Protein AF-A0A6H5JBC9-F1 (afdb_monomer_lite)

Foldseek 3Di:
DPDPVFWPDWDAPVPDDDDPQLPGWIWTFGQDPNDTDIDIGDDPVSVVSCVVVVVVVVCCVVLVPDPDDDPLNSLVRDDLVVLVVLLVCLVVCPVPNVVCNLVSCVSNVVNVVSVVSVVVVVVVD

Radius of gyration: 22.29 Å; chains: 1; bounding box: 44×30×66 Å

pLDDT: mean 74.85, std 11.89, range [40.56, 91.19]

Secondary structure (DSSP, 8-state):
---GGGEEEEEETTSSS--TT---EEEEEEEETTEE--EEEE-HHHHHHTTTHHHHHHHHHHTT--SS--HHHHHTTS-HHHHHHHHHHHHTTGGGGGGGHHHHHHHTT-HHHHHHHHHHHHH--

Sequence (125 aa):
MKRLKDIRRVKNGFISDWMPSGYRDVKVNPVVNDHLCEIQLHLQRFYNLKSGQHAVYEWARELKVTKEMTASHIFENLSPETVEEMVRLARSNWYGTGSCLTDLLSAAGHFVLAEEALRKVTRSA

Structure (mmCIF, N/CA/C/O backbone):
data_AF-A0A6H5JBC9-F1
#
_entry.id   AF-A0A6H5JBC9-F1
#
loop_
_atom_site.group_PDB
_atom_site.id
_atom_site.type_symbol
_atom_site.label_atom_id
_atom_site.label_alt_id
_atom_site.label_comp_id
_atom_site.label_asym_id
_atom_site.label_entity_id
_atom_site.label_seq_id
_atom_site.pdbx_PDB_ins_code
_atom_site.Cartn_x
_atom_site.Cartn_y
_atom_site.Cartn_z
_atom_site.occupancy
_atom_site.B_iso_or_equiv
_atom_site.auth_seq_id
_atom_site.auth_comp_id
_atom_site.auth_asym_id
_atom_site.auth_atom_id
_atom_site.pdbx_PDB_model_num
ATOM 1 N N . MET A 1 1 ? -24.368 -8.113 36.164 1.00 40.56 1 MET A N 1
ATOM 2 C CA . MET A 1 1 ? -24.544 -7.664 34.760 1.00 40.56 1 MET A CA 1
ATOM 3 C C . MET A 1 1 ? -23.633 -6.466 34.486 1.00 40.56 1 MET A C 1
ATOM 5 O O . MET A 1 1 ? -23.963 -5.364 34.911 1.00 40.56 1 MET A O 1
ATOM 9 N N . LYS A 1 2 ? -22.468 -6.659 33.841 1.00 43.75 2 LYS A N 1
ATOM 10 C CA . LYS A 1 2 ? -21.628 -5.540 33.362 1.00 43.75 2 LYS A CA 1
ATOM 11 C C . LYS A 1 2 ? -22.357 -4.869 32.195 1.00 43.75 2 LYS A C 1
ATOM 13 O O . LYS A 1 2 ? -22.715 -5.535 31.230 1.00 43.75 2 LYS A O 1
ATOM 18 N N . ARG A 1 3 ? -22.660 -3.577 32.328 1.00 46.38 3 ARG A N 1
ATOM 19 C CA . ARG A 1 3 ? -23.376 -2.805 31.306 1.00 46.38 3 ARG A CA 1
ATOM 20 C C . ARG A 1 3 ? -22.450 -2.596 30.103 1.00 46.38 3 ARG A C 1
ATOM 22 O O . ARG A 1 3 ? -21.302 -2.230 30.293 1.00 46.38 3 ARG A O 1
ATOM 29 N N . LEU A 1 4 ? -22.980 -2.733 28.887 1.00 52.16 4 LEU A N 1
ATOM 30 C CA . LEU A 1 4 ? -22.354 -2.429 27.581 1.00 52.16 4 LEU A CA 1
ATOM 31 C C . LEU A 1 4 ? -21.800 -0.986 27.423 1.00 52.16 4 LEU A C 1
ATOM 33 O O . LEU A 1 4 ? -21.420 -0.595 26.325 1.00 52.16 4 LEU A O 1
ATOM 37 N N . LYS A 1 5 ? -21.751 -0.184 28.498 1.00 53.97 5 LYS A N 1
ATOM 38 C CA . LYS A 1 5 ? -21.370 1.238 28.508 1.00 53.97 5 LYS A CA 1
ATOM 39 C C . LYS A 1 5 ? -19.883 1.492 28.236 1.00 53.97 5 LYS A C 1
ATOM 41 O O . LYS A 1 5 ? -19.527 2.627 27.939 1.00 53.97 5 LYS A O 1
ATOM 46 N N . ASP A 1 6 ? -19.055 0.455 28.273 1.00 75.25 6 ASP A N 1
ATOM 47 C CA . ASP A 1 6 ? -17.609 0.597 28.112 1.00 75.25 6 ASP A CA 1
ATOM 48 C C . ASP A 1 6 ? -17.146 0.412 26.661 1.00 75.25 6 ASP A C 1
ATOM 50 O O . ASP A 1 6 ? -15.986 0.654 26.373 1.00 75.25 6 ASP A O 1
ATOM 54 N N . ILE A 1 7 ? -18.007 0.024 25.712 1.00 79.75 7 ILE A N 1
ATOM 55 C CA . ILE A 1 7 ? 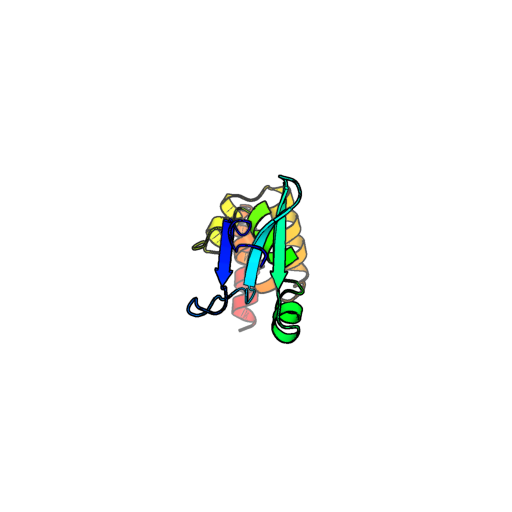-17.607 -0.116 24.300 1.00 79.75 7 ILE A CA 1
ATOM 56 C C . ILE A 1 7 ? -17.952 1.164 23.536 1.00 79.75 7 ILE A C 1
ATOM 58 O O . ILE A 1 7 ? -19.120 1.480 23.324 1.00 79.75 7 ILE A O 1
ATOM 62 N N . ARG A 1 8 ? -16.925 1.896 23.091 1.00 83.75 8 ARG A N 1
ATOM 63 C CA . ARG A 1 8 ? -17.077 3.166 22.357 1.00 83.75 8 ARG A CA 1
ATOM 64 C C . ARG A 1 8 ? -17.318 2.974 20.871 1.00 83.75 8 ARG A C 1
ATOM 66 O O . ARG A 1 8 ? -17.963 3.808 20.243 1.00 83.75 8 ARG A O 1
ATOM 73 N N . ARG A 1 9 ? -16.768 1.905 20.294 1.00 84.88 9 ARG A N 1
ATOM 74 C CA . ARG A 1 9 ? -16.872 1.637 18.860 1.00 84.88 9 ARG A CA 1
ATOM 75 C C . ARG A 1 9 ? -16.814 0.147 18.577 1.00 84.88 9 ARG A C 1
ATOM 77 O O . ARG A 1 9 ? -16.001 -0.570 19.157 1.00 84.88 9 ARG A O 1
ATOM 84 N N . VAL A 1 10 ? -17.639 -0.278 17.628 1.00 84.38 10 VAL A N 1
ATOM 85 C CA . VAL A 1 10 ? -17.518 -1.565 16.949 1.00 84.38 10 VAL A CA 1
ATOM 86 C C . VAL A 1 10 ? -17.469 -1.278 15.455 1.00 84.38 10 VAL A C 1
ATOM 88 O O . VAL A 1 10 ? -18.361 -0.621 14.923 1.00 84.38 10 VAL A O 1
ATOM 91 N N . LYS A 1 11 ? -16.418 -1.738 14.777 1.00 83.06 11 LYS A N 1
ATOM 92 C CA . LYS A 1 11 ? -16.304 -1.673 13.317 1.00 83.06 11 LYS A CA 1
ATOM 93 C C . LYS A 1 11 ? -16.228 -3.091 12.779 1.00 83.06 11 LYS A C 1
ATOM 95 O O . LYS A 1 11 ? -15.318 -3.833 13.136 1.00 83.06 11 LYS A O 1
ATOM 100 N N . ASN A 1 12 ? -17.173 -3.448 11.916 1.00 83.06 12 ASN A N 1
ATOM 101 C CA . ASN A 1 12 ? -17.214 -4.755 11.278 1.00 83.06 12 ASN A CA 1
ATOM 102 C C . ASN A 1 12 ? -16.739 -4.646 9.820 1.00 83.06 12 ASN A C 1
ATOM 104 O O . ASN A 1 12 ? -17.464 -4.142 8.964 1.00 83.06 12 ASN A O 1
ATOM 108 N N . GLY A 1 13 ? -15.522 -5.119 9.541 1.00 77.75 13 GLY A N 1
ATOM 109 C CA . GLY A 1 13 ? -14.939 -5.142 8.195 1.00 77.75 13 GLY A CA 1
ATOM 110 C C . GLY A 1 13 ? -15.506 -6.222 7.265 1.00 77.75 13 GLY A C 1
ATOM 111 O O . GLY A 1 13 ? -15.124 -6.274 6.097 1.00 77.75 13 GLY A O 1
ATOM 112 N N . PHE A 1 14 ? -16.409 -7.083 7.749 1.00 74.69 14 PHE A N 1
ATOM 113 C CA . PHE A 1 14 ? -17.082 -8.103 6.936 1.00 74.69 14 PHE A CA 1
ATOM 114 C C . PHE A 1 14 ? -18.331 -7.584 6.218 1.00 74.69 14 PHE A C 1
ATOM 116 O O . PHE A 1 14 ? -18.750 -8.199 5.247 1.00 74.69 14 PHE A O 1
ATOM 123 N N . ILE A 1 15 ? -18.912 -6.469 6.675 1.00 74.50 15 ILE A N 1
ATOM 124 C CA . ILE A 1 15 ? -20.153 -5.915 6.106 1.00 74.50 15 ILE A CA 1
ATOM 125 C C . ILE A 1 15 ? -19.866 -5.034 4.878 1.00 74.50 15 ILE A C 1
ATOM 127 O O . ILE A 1 15 ? -20.771 -4.757 4.103 1.00 74.50 15 ILE A O 1
ATOM 131 N N . SER A 1 16 ? -18.620 -4.592 4.663 1.00 63.66 16 SER A N 1
ATOM 132 C CA . SER A 1 16 ? -18.300 -3.789 3.482 1.00 63.66 16 SER A CA 1
ATOM 133 C C . SER A 1 16 ? -18.122 -4.670 2.246 1.00 63.66 16 SER A C 1
ATOM 135 O O . SER A 1 16 ? -17.309 -5.613 2.255 1.00 63.66 16 SER A O 1
ATOM 137 N N . ASP A 1 17 ? -18.809 -4.292 1.170 1.00 55.31 17 ASP A N 1
ATOM 138 C CA . ASP A 1 17 ? -18.570 -4.822 -0.168 1.00 55.31 17 ASP A CA 1
ATOM 139 C C . ASP A 1 17 ? -17.068 -4.783 -0.470 1.00 55.31 17 ASP A C 1
ATOM 141 O O . ASP A 1 17 ? -16.366 -3.841 -0.098 1.00 55.31 17 ASP A O 1
ATOM 145 N N . TRP A 1 18 ? -16.581 -5.913 -0.986 1.00 52.91 18 TRP A N 1
ATOM 146 C CA . TRP A 1 18 ? -15.224 -6.200 -1.460 1.00 52.91 18 TRP A CA 1
ATOM 147 C C . TRP A 1 18 ? -14.141 -5.138 -1.152 1.00 52.91 18 TRP A C 1
ATOM 149 O O . TRP A 1 18 ? -14.086 -4.080 -1.771 1.00 52.91 18 TRP A O 1
ATOM 159 N N . MET A 1 19 ? -13.223 -5.443 -0.222 1.00 58.34 19 MET A N 1
ATOM 160 C CA . MET A 1 19 ? -12.011 -4.637 -0.030 1.00 58.34 19 MET A CA 1
ATOM 161 C C . MET A 1 19 ? -10.810 -5.326 -0.698 1.00 58.34 19 MET A C 1
ATOM 163 O O . MET A 1 19 ? -10.455 -6.423 -0.256 1.00 58.34 19 MET A O 1
ATOM 167 N N . PRO A 1 20 ? -10.154 -4.700 -1.699 1.00 53.06 20 PRO A N 1
ATOM 168 C CA . PRO A 1 20 ? -9.017 -5.292 -2.418 1.00 53.06 20 PRO A CA 1
ATOM 169 C C . PRO A 1 20 ? -7.841 -5.639 -1.499 1.00 53.06 20 PRO A C 1
ATOM 171 O O . PRO A 1 20 ? -7.088 -6.570 -1.755 1.00 53.06 20 PRO A O 1
ATOM 174 N N . SER A 1 21 ? -7.720 -4.929 -0.379 1.00 57.66 21 SER A N 1
ATOM 175 C CA . SER A 1 21 ? -6.715 -5.164 0.653 1.00 57.66 21 SER A CA 1
ATOM 176 C C . SER A 1 21 ? -7.084 -6.277 1.640 1.00 57.66 21 SER A C 1
ATOM 178 O O . SER A 1 21 ? -6.385 -6.462 2.621 1.00 57.66 21 SER A O 1
ATOM 180 N N . GLY A 1 22 ? -8.182 -7.019 1.464 1.00 57.59 22 GLY A N 1
ATOM 181 C CA . GLY A 1 22 ? -8.484 -8.195 2.296 1.00 57.59 22 GLY A CA 1
ATOM 182 C C . GLY A 1 22 ? -8.733 -7.920 3.790 1.00 57.59 22 GLY A C 1
ATOM 183 O O . GLY A 1 22 ? -8.787 -8.864 4.578 1.00 57.59 22 GLY A O 1
ATOM 184 N N . TYR A 1 23 ? -8.911 -6.658 4.207 1.00 62.69 23 TYR A N 1
ATOM 185 C CA . TYR A 1 23 ? -9.197 -6.307 5.603 1.00 62.69 23 TYR A CA 1
ATOM 186 C C . TYR A 1 23 ? -10.561 -6.855 6.042 1.00 62.69 23 TYR A C 1
ATOM 188 O O . TYR A 1 23 ? -11.611 -6.250 5.836 1.00 62.69 23 TYR A O 1
ATOM 196 N N . ARG A 1 24 ? -10.533 -8.032 6.663 1.00 74.75 24 ARG A N 1
ATOM 197 C CA . ARG A 1 24 ? -11.698 -8.731 7.202 1.00 74.75 24 ARG A CA 1
ATOM 198 C C . ARG A 1 24 ? -11.480 -8.985 8.684 1.00 74.75 24 ARG A C 1
ATOM 200 O O . ARG A 1 24 ? -11.054 -10.059 9.104 1.00 74.75 24 ARG A O 1
ATOM 207 N N . ASP A 1 25 ? -11.725 -7.940 9.462 1.00 81.19 25 ASP A N 1
ATOM 208 C CA . ASP A 1 25 ? -11.603 -7.958 10.911 1.00 81.19 25 ASP A CA 1
ATOM 209 C C . ASP A 1 25 ? -12.728 -7.196 11.597 1.00 81.19 25 ASP A C 1
ATOM 211 O O . ASP A 1 25 ? -13.355 -6.300 11.022 1.00 81.19 25 ASP A O 1
ATOM 215 N N . VAL A 1 26 ? -12.993 -7.589 12.839 1.00 83.75 26 VAL A N 1
ATOM 216 C CA . VAL A 1 26 ? -13.882 -6.858 13.736 1.00 83.75 26 VAL A CA 1
ATOM 217 C C . VAL A 1 26 ? -13.017 -6.123 14.741 1.00 83.75 26 VAL A C 1
ATOM 219 O O . VAL A 1 26 ? -12.266 -6.743 15.491 1.00 83.75 26 VAL A O 1
ATOM 222 N N . LYS A 1 27 ? -13.137 -4.798 14.769 1.00 88.88 27 LYS A N 1
ATOM 223 C CA . LYS A 1 27 ? -12.463 -3.954 15.757 1.00 88.88 27 LYS A CA 1
ATOM 224 C C . LYS A 1 27 ? -13.456 -3.538 16.822 1.00 88.88 27 LYS A C 1
ATOM 226 O O . LYS A 1 27 ? -14.508 -2.984 16.500 1.00 88.88 27 LYS A O 1
ATOM 231 N N . VAL A 1 28 ? -13.105 -3.778 18.075 1.00 88.88 28 VAL A N 1
ATOM 232 C CA . VAL A 1 28 ? -13.877 -3.373 19.247 1.00 88.88 28 VAL A CA 1
ATOM 233 C C . VAL A 1 28 ? -13.009 -2.440 20.073 1.00 88.88 28 VAL A C 1
ATOM 235 O O . VAL A 1 28 ? -11.860 -2.762 20.367 1.00 88.88 28 VAL A O 1
ATOM 238 N N . ASN A 1 29 ? -13.551 -1.287 20.453 1.00 91.06 29 ASN A N 1
ATOM 239 C CA . ASN A 1 29 ? -12.843 -0.307 21.266 1.00 91.06 29 ASN A CA 1
ATOM 240 C C . ASN A 1 29 ? -13.480 -0.190 22.660 1.00 91.06 29 ASN A C 1
ATOM 242 O O . ASN A 1 29 ? -14.372 0.648 22.841 1.00 91.06 29 ASN A O 1
ATOM 246 N N . PRO A 1 30 ? -13.091 -1.045 23.625 1.00 88.44 30 PRO A N 1
ATOM 247 C CA . PRO A 1 30 ? -13.535 -0.923 25.005 1.00 88.44 30 PRO A CA 1
ATOM 248 C C . PRO A 1 30 ? -12.726 0.129 25.778 1.00 88.44 30 PRO A C 1
ATOM 250 O O . PRO A 1 30 ? -11.563 0.386 25.470 1.00 88.44 30 PRO A O 1
ATOM 253 N N . VAL A 1 31 ? -13.334 0.696 26.814 1.00 87.06 31 VAL A N 1
ATOM 254 C CA . VAL A 1 31 ? -12.684 1.502 27.845 1.00 87.06 31 VAL A CA 1
ATOM 255 C C . VAL A 1 31 ? -12.387 0.592 29.027 1.00 87.06 31 VAL A C 1
ATOM 257 O O . VAL A 1 31 ? -13.293 -0.021 29.589 1.00 87.06 31 VAL A O 1
ATOM 260 N N . VAL A 1 32 ? -11.116 0.487 29.395 1.00 84.62 32 VAL A N 1
ATOM 261 C CA . VAL A 1 32 ? -10.654 -0.306 30.536 1.00 84.62 32 VAL A CA 1
ATOM 262 C C . VAL A 1 32 ? -9.811 0.609 31.408 1.00 84.62 32 VAL A C 1
ATOM 264 O O . VAL A 1 32 ? -8.792 1.110 30.946 1.00 84.62 32 VAL A O 1
ATOM 267 N N . ASN A 1 33 ? -10.240 0.840 32.652 1.00 87.94 33 ASN A N 1
ATOM 268 C CA . ASN A 1 33 ? -9.569 1.755 33.587 1.00 87.94 33 ASN A CA 1
ATOM 269 C C . ASN A 1 33 ? -9.284 3.130 32.950 1.00 87.94 33 ASN A C 1
ATOM 271 O O . ASN A 1 33 ? -8.149 3.584 32.939 1.00 87.94 33 ASN A O 1
ATOM 275 N N . ASP A 1 34 ? -10.300 3.733 32.328 1.00 87.06 34 ASP A N 1
ATOM 276 C CA . ASP A 1 34 ? -10.214 5.020 31.617 1.00 87.06 34 ASP A CA 1
ATOM 277 C C . ASP A 1 34 ? -9.289 5.060 30.382 1.00 87.06 34 ASP A C 1
ATOM 279 O O . ASP A 1 34 ? -9.174 6.095 29.724 1.00 87.06 34 ASP A O 1
ATOM 283 N N . HIS A 1 35 ? -8.713 3.926 29.970 1.00 82.62 35 HIS A N 1
ATOM 284 C CA . HIS A 1 35 ? -7.963 3.804 28.720 1.00 82.62 35 HIS A CA 1
ATOM 285 C C . HIS A 1 35 ? -8.829 3.240 27.596 1.00 82.62 35 HIS A C 1
ATOM 287 O O . HIS A 1 35 ? -9.482 2.209 27.752 1.00 82.62 35 HIS A O 1
ATOM 293 N N . LEU A 1 36 ? -8.797 3.883 26.426 1.00 86.50 36 LEU A N 1
ATOM 294 C CA . LEU A 1 36 ? -9.408 3.341 25.215 1.00 86.50 36 LEU A CA 1
ATOM 295 C C . LEU A 1 36 ? -8.478 2.289 24.602 1.00 86.50 36 LEU A C 1
ATOM 297 O O . LEU A 1 36 ? -7.432 2.622 24.047 1.00 86.50 36 LEU A O 1
ATOM 301 N N . CYS A 1 37 ? -8.870 1.024 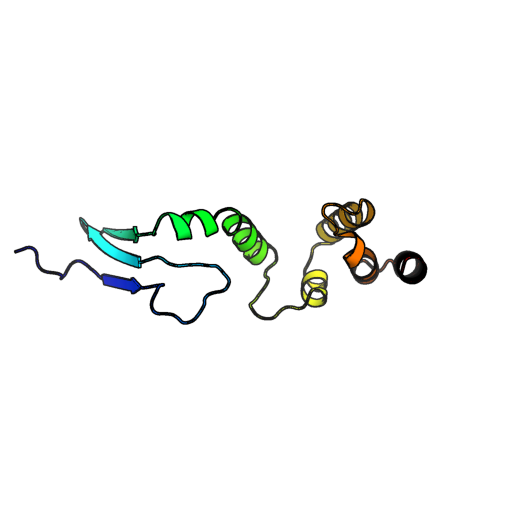24.678 1.00 85.62 37 CYS A N 1
ATOM 302 C CA . CYS A 1 37 ? -8.145 -0.077 24.057 1.00 85.62 37 CYS A CA 1
ATOM 303 C C . CYS A 1 37 ? -8.705 -0.373 22.657 1.00 85.62 37 CYS A C 1
ATOM 305 O O . CYS A 1 37 ? -9.838 -0.013 22.330 1.00 85.62 37 CYS A O 1
ATOM 307 N N . GLU A 1 38 ? -7.932 -1.059 21.816 1.00 88.38 38 GLU A N 1
ATOM 308 C CA . GLU A 1 38 ? -8.430 -1.656 20.574 1.00 88.38 38 GLU A CA 1
ATOM 309 C C . GLU A 1 38 ? -8.193 -3.164 20.605 1.00 88.38 38 GLU A C 1
ATOM 311 O O . GLU A 1 38 ? -7.063 -3.626 20.737 1.00 88.38 38 GLU A O 1
ATOM 316 N N . ILE A 1 39 ? -9.274 -3.928 20.473 1.00 86.06 39 ILE A N 1
ATOM 317 C CA . ILE A 1 39 ? -9.243 -5.376 20.294 1.00 86.06 39 ILE A CA 1
ATOM 318 C C . ILE A 1 39 ? -9.615 -5.644 18.842 1.00 86.06 39 ILE A C 1
ATOM 320 O O . ILE A 1 39 ? -10.702 -5.266 18.401 1.00 86.06 39 ILE A O 1
ATOM 324 N N . GLN A 1 40 ? -8.724 -6.292 18.098 1.00 87.50 40 GLN A N 1
ATOM 325 C CA . GLN A 1 40 ? -8.991 -6.695 16.721 1.00 87.50 40 GLN A CA 1
ATOM 326 C C . GLN A 1 40 ? -9.151 -8.214 16.642 1.00 87.50 40 GLN A C 1
ATOM 328 O O . GLN A 1 40 ? -8.242 -8.964 16.994 1.00 87.50 40 GLN A O 1
ATOM 333 N N . LEU A 1 41 ? -10.304 -8.664 16.157 1.00 83.94 41 LEU A N 1
ATOM 334 C CA . LEU A 1 41 ? -10.620 -10.069 15.939 1.00 83.94 41 LEU A CA 1
ATOM 335 C C . LEU A 1 41 ? -10.499 -10.378 14.449 1.00 83.94 41 LEU A C 1
ATOM 337 O O . LEU A 1 41 ? -11.209 -9.795 13.626 1.00 83.94 41 LEU A O 1
ATOM 341 N N . HIS A 1 42 ? -9.612 -11.311 14.116 1.00 81.50 42 HIS A N 1
ATOM 342 C CA . HIS A 1 42 ? -9.357 -11.748 12.745 1.00 81.50 42 HIS A CA 1
ATOM 343 C C . HIS A 1 42 ? -9.674 -13.234 12.630 1.00 81.50 42 HIS A C 1
ATOM 345 O O . HIS A 1 42 ? -9.327 -14.027 13.504 1.00 81.50 42 HIS A O 1
ATOM 351 N N . LEU A 1 43 ? -10.288 -13.630 11.521 1.00 80.38 43 LEU A N 1
ATOM 352 C CA . LEU A 1 43 ? -10.320 -15.036 11.133 1.00 80.38 43 LEU A CA 1
ATOM 353 C C . LEU A 1 43 ? -8.946 -15.410 10.569 1.00 80.38 43 LEU A C 1
ATOM 355 O O . LEU A 1 43 ? -8.436 -14.717 9.690 1.00 80.38 43 LEU A O 1
ATOM 359 N N . GLN A 1 44 ? -8.371 -16.524 11.024 1.00 77.31 44 GLN A N 1
ATOM 360 C CA . GLN A 1 44 ? -7.002 -16.927 10.676 1.00 77.31 44 GLN A CA 1
ATOM 361 C C . GLN A 1 44 ? -6.737 -16.946 9.159 1.00 77.31 44 GLN A C 1
ATOM 363 O O . GLN A 1 44 ? -5.707 -16.462 8.701 1.00 77.31 44 GLN A O 1
ATOM 368 N N . ARG A 1 45 ? -7.705 -17.422 8.361 1.00 71.00 45 ARG A N 1
ATOM 369 C CA . ARG A 1 45 ? -7.605 -17.435 6.890 1.00 71.00 45 ARG A CA 1
ATOM 370 C C . ARG A 1 45 ? -7.409 -16.040 6.288 1.00 71.00 45 ARG A C 1
ATOM 372 O O . ARG A 1 45 ? -6.648 -15.902 5.343 1.00 71.00 45 ARG A O 1
ATOM 379 N N . PHE A 1 46 ? -8.064 -15.019 6.839 1.00 69.50 46 PHE A N 1
ATOM 380 C CA . PHE A 1 46 ? -7.930 -13.633 6.381 1.00 69.50 46 PHE A CA 1
ATOM 381 C C . PHE A 1 46 ? -6.723 -12.927 6.997 1.00 69.50 46 PHE A C 1
ATOM 383 O O . PHE A 1 46 ? -6.134 -12.061 6.362 1.00 69.50 46 PHE A O 1
ATOM 390 N N . TYR A 1 47 ? -6.323 -13.315 8.209 1.00 69.06 47 TYR A N 1
ATOM 391 C CA . TYR A 1 47 ? -5.092 -12.824 8.818 1.00 69.06 47 TYR A CA 1
ATOM 392 C C . TYR A 1 47 ? -3.870 -13.174 7.962 1.00 69.06 47 TYR A C 1
ATOM 394 O O . TYR A 1 47 ? -3.037 -12.312 7.700 1.00 69.06 47 TYR A O 1
ATOM 402 N N . ASN A 1 48 ? -3.814 -14.398 7.433 1.00 68.69 48 ASN A N 1
ATOM 403 C CA . ASN A 1 48 ? -2.715 -14.828 6.567 1.00 68.69 48 ASN A CA 1
ATOM 404 C C . ASN A 1 48 ? -2.644 -14.031 5.251 1.00 68.69 48 ASN A C 1
ATOM 406 O O . ASN A 1 48 ? -1.555 -13.835 4.727 1.00 68.69 48 ASN A O 1
ATOM 410 N N . LEU A 1 49 ? -3.770 -13.505 4.747 1.00 64.81 49 LEU A N 1
ATOM 411 C CA . LEU A 1 49 ? -3.782 -12.629 3.565 1.00 64.81 49 LEU A CA 1
ATOM 412 C C . LEU A 1 49 ? -3.130 -11.265 3.827 1.00 64.81 49 LEU A C 1
ATOM 414 O O . LEU A 1 49 ? -2.753 -10.583 2.879 1.00 64.81 49 LEU A O 1
ATOM 418 N N . LYS A 1 50 ? -2.971 -10.868 5.097 1.00 63.12 50 LYS A N 1
ATOM 419 C CA . LYS A 1 50 ? -2.281 -9.628 5.476 1.00 63.12 50 LYS A CA 1
ATOM 420 C C . LYS A 1 50 ? -0.755 -9.755 5.418 1.00 63.12 50 LYS A C 1
ATOM 422 O O . LYS A 1 50 ? -0.069 -8.737 5.529 1.00 63.12 50 LYS A O 1
ATOM 427 N N . SER A 1 51 ? -0.200 -10.958 5.228 1.00 61.34 51 SER A N 1
ATOM 428 C CA . SER A 1 51 ? 1.248 -11.119 5.048 1.00 61.34 51 SER A CA 1
ATOM 429 C C . SER A 1 51 ? 1.698 -10.392 3.777 1.00 61.34 51 SER A C 1
ATOM 431 O O . SER A 1 51 ? 1.125 -10.611 2.712 1.00 61.34 51 SER A O 1
ATOM 433 N N . GLY A 1 52 ? 2.680 -9.496 3.885 1.00 60.25 52 GLY A N 1
ATOM 434 C CA . GLY A 1 52 ? 3.162 -8.665 2.772 1.00 60.25 52 GLY A CA 1
ATOM 435 C C . GLY A 1 52 ? 2.333 -7.403 2.497 1.00 60.25 52 GLY A C 1
ATOM 436 O O . GLY A 1 52 ? 2.886 -6.406 2.043 1.00 60.25 52 GLY A O 1
ATOM 437 N N . GLN A 1 53 ? 1.046 -7.368 2.860 1.00 62.75 53 GLN A N 1
ATOM 438 C CA . GLN A 1 53 ? 0.217 -6.164 2.701 1.00 62.75 53 GLN A CA 1
ATOM 439 C C . GLN A 1 53 ? 0.642 -5.013 3.615 1.00 62.75 53 GLN A C 1
ATOM 441 O O . GLN A 1 53 ? 0.425 -3.856 3.270 1.00 62.75 53 GLN A O 1
ATOM 446 N N . HIS A 1 54 ? 1.247 -5.316 4.769 1.00 65.19 54 HIS A N 1
ATOM 447 C CA . HIS A 1 54 ? 1.793 -4.279 5.642 1.00 65.19 54 HIS A CA 1
ATOM 448 C C . HIS A 1 54 ? 2.928 -3.514 4.956 1.00 65.19 54 HIS A C 1
ATOM 450 O O . HIS A 1 54 ? 2.865 -2.294 4.912 1.00 65.19 54 HIS A O 1
ATOM 456 N N . ALA A 1 55 ? 3.866 -4.222 4.316 1.00 65.44 55 ALA A N 1
ATOM 457 C CA . ALA A 1 55 ? 4.940 -3.606 3.540 1.00 65.44 55 ALA A CA 1
ATOM 458 C C . ALA A 1 55 ? 4.386 -2.784 2.367 1.00 65.44 55 ALA A C 1
ATOM 460 O O . ALA A 1 55 ? 4.794 -1.651 2.162 1.00 65.44 55 ALA A O 1
ATOM 461 N N . VAL A 1 56 ? 3.380 -3.301 1.649 1.00 64.50 56 VAL A N 1
ATOM 462 C CA . VAL A 1 56 ? 2.719 -2.548 0.567 1.00 64.50 56 VAL A CA 1
ATOM 463 C C . VAL A 1 56 ? 2.026 -1.284 1.093 1.00 64.50 56 VAL A C 1
ATOM 465 O O . VAL A 1 56 ? 2.064 -0.249 0.437 1.00 64.50 56 VAL A O 1
ATOM 468 N N . TYR A 1 57 ? 1.400 -1.339 2.272 1.00 64.81 57 TYR A N 1
ATOM 469 C CA . TYR A 1 57 ? 0.782 -0.171 2.905 1.00 64.81 57 TYR A CA 1
ATOM 470 C C . TYR A 1 57 ? 1.819 0.849 3.392 1.00 64.81 57 TYR A C 1
ATOM 472 O O . TYR A 1 57 ? 1.617 2.050 3.214 1.00 64.81 57 TYR A O 1
ATOM 480 N N . GLU A 1 58 ? 2.916 0.388 3.994 1.00 67.94 58 GLU A N 1
ATOM 481 C CA . GLU A 1 58 ? 4.041 1.240 4.389 1.00 67.94 58 GLU A CA 1
ATOM 482 C C . GLU A 1 58 ? 4.645 1.930 3.168 1.00 67.94 58 GLU A C 1
ATOM 484 O O . GLU A 1 58 ? 4.733 3.156 3.158 1.00 67.94 58 GLU A O 1
ATOM 489 N N . TRP A 1 59 ? 4.905 1.185 2.090 1.00 66.94 59 TRP A N 1
ATOM 490 C CA . TRP A 1 59 ? 5.368 1.744 0.821 1.00 66.94 59 TRP A CA 1
ATOM 491 C C . TRP A 1 59 ? 4.369 2.727 0.228 1.00 66.94 59 TRP A C 1
ATOM 493 O O . TRP A 1 59 ? 4.756 3.825 -0.144 1.00 66.94 59 TRP A O 1
ATOM 503 N N . ALA A 1 60 ? 3.075 2.404 0.179 1.00 67.81 60 ALA A N 1
ATOM 504 C CA . ALA A 1 60 ? 2.069 3.338 -0.328 1.00 67.81 60 ALA A CA 1
ATOM 505 C C . ALA A 1 60 ? 2.050 4.648 0.477 1.00 67.81 60 ALA A C 1
ATOM 507 O O . ALA A 1 60 ? 1.876 5.725 -0.088 1.00 67.81 60 ALA A O 1
ATOM 508 N N . ARG A 1 61 ? 2.263 4.576 1.793 1.00 67.06 61 ARG A N 1
ATOM 509 C CA . ARG A 1 61 ? 2.327 5.750 2.665 1.00 67.06 61 ARG A CA 1
ATOM 510 C C . ARG A 1 61 ? 3.618 6.551 2.472 1.00 67.06 61 ARG A C 1
ATOM 512 O O . ARG A 1 61 ? 3.543 7.776 2.411 1.00 67.06 61 ARG A O 1
ATOM 519 N N . GLU A 1 62 ? 4.769 5.892 2.386 1.00 69.94 62 GLU A N 1
ATOM 520 C CA . GLU A 1 62 ? 6.070 6.534 2.139 1.00 69.94 62 GLU A CA 1
ATOM 521 C C . GLU A 1 62 ? 6.118 7.192 0.758 1.00 69.94 62 GLU A C 1
ATOM 523 O O . GLU A 1 62 ? 6.503 8.353 0.631 1.00 69.94 62 GLU A O 1
ATOM 528 N N . LEU A 1 63 ? 5.622 6.485 -0.256 1.00 65.94 63 LEU A N 1
ATOM 529 C CA . LEU A 1 63 ? 5.550 6.927 -1.648 1.00 65.94 63 LEU A CA 1
ATOM 530 C C . LEU A 1 63 ? 4.343 7.843 -1.929 1.00 65.94 63 LEU A C 1
ATOM 532 O O . LEU A 1 63 ? 4.128 8.239 -3.071 1.00 65.94 63 LEU A O 1
ATOM 536 N N . LYS A 1 64 ? 3.539 8.172 -0.905 1.00 65.81 64 LYS A N 1
ATOM 537 C CA . LYS A 1 64 ? 2.329 9.018 -0.989 1.00 65.81 64 LYS A CA 1
ATOM 538 C C . LYS A 1 64 ? 1.331 8.579 -2.074 1.00 65.81 64 LYS A C 1
ATOM 540 O O . LYS A 1 64 ? 0.624 9.406 -2.649 1.00 65.81 64 LYS A O 1
ATOM 545 N N . VAL A 1 65 ? 1.238 7.276 -2.323 1.00 63.75 65 VAL A N 1
ATOM 546 C CA . VAL A 1 65 ? 0.337 6.690 -3.318 1.00 63.75 65 VAL A CA 1
ATOM 547 C C . VAL A 1 65 ? -1.107 6.767 -2.809 1.00 63.75 65 VAL A C 1
ATOM 549 O O . VAL A 1 65 ? -1.461 6.150 -1.802 1.00 63.75 65 VAL A O 1
ATOM 552 N N . THR A 1 66 ? -1.955 7.540 -3.492 1.00 61.22 66 THR A N 1
ATOM 553 C CA . THR A 1 66 ? -3.394 7.660 -3.195 1.00 61.22 66 THR A CA 1
ATOM 554 C C . THR A 1 66 ? -4.230 6.699 -4.054 1.00 61.22 66 THR A C 1
ATOM 556 O O . THR A 1 66 ? -3.698 5.980 -4.895 1.00 61.22 66 THR A O 1
ATOM 559 N N . LYS A 1 67 ? -5.551 6.630 -3.814 1.00 55.00 67 LYS A N 1
ATOM 560 C CA . LYS A 1 67 ? -6.464 5.629 -4.411 1.00 55.00 67 LYS A CA 1
ATOM 561 C C . LYS A 1 67 ? -6.500 5.611 -5.947 1.00 55.00 67 LYS A C 1
ATOM 563 O O . LYS A 1 67 ? -6.913 4.598 -6.501 1.00 55.00 67 LYS A O 1
ATOM 568 N N . GLU A 1 68 ? -6.083 6.686 -6.607 1.00 55.47 68 GLU A N 1
ATOM 569 C CA . GLU A 1 68 ? -6.088 6.824 -8.064 1.00 55.47 68 GLU A CA 1
ATOM 570 C C . GLU A 1 68 ? -4.771 7.463 -8.511 1.00 55.47 68 GLU A C 1
ATOM 572 O O . GLU A 1 68 ? -4.671 8.672 -8.689 1.00 55.47 68 GLU A O 1
ATOM 577 N N . MET A 1 69 ? -3.724 6.650 -8.645 1.00 56.53 69 MET A N 1
ATOM 578 C CA . MET A 1 69 ? -2.453 7.089 -9.219 1.00 56.53 69 MET A CA 1
ATOM 579 C C . MET A 1 69 ? -2.018 6.102 -10.295 1.00 56.53 69 MET A C 1
ATOM 581 O O . MET A 1 69 ? -1.935 4.897 -10.060 1.00 56.53 69 MET A O 1
ATOM 585 N N . THR A 1 70 ? -1.747 6.617 -11.491 1.00 61.34 70 THR A N 1
ATOM 586 C CA . THR A 1 70 ? -1.010 5.869 -12.518 1.00 61.34 70 THR A CA 1
ATOM 587 C C . THR A 1 70 ? 0.481 5.863 -12.172 1.00 61.34 70 THR A C 1
ATOM 589 O O . THR A 1 70 ? 0.949 6.735 -11.439 1.00 61.34 70 THR A O 1
ATOM 592 N N . ALA A 1 71 ? 1.242 4.902 -12.706 1.00 63.78 71 ALA A N 1
ATOM 593 C CA . ALA A 1 71 ? 2.684 4.796 -12.457 1.00 63.78 71 ALA A CA 1
ATOM 594 C C . ALA A 1 71 ? 3.434 6.113 -12.744 1.00 63.78 71 ALA A C 1
ATOM 596 O O . ALA A 1 71 ? 4.319 6.495 -11.984 1.00 63.78 71 ALA A O 1
ATOM 597 N N . SER A 1 72 ? 3.006 6.856 -13.769 1.00 63.09 72 SER A N 1
ATOM 598 C CA . SER A 1 72 ? 3.554 8.167 -14.132 1.00 63.09 72 SER A CA 1
ATOM 599 C C . SER A 1 72 ? 3.478 9.189 -12.990 1.00 63.09 72 SER A C 1
ATOM 601 O O . SER A 1 72 ? 4.455 9.884 -12.736 1.00 63.09 72 SER A O 1
ATOM 603 N N . HIS A 1 73 ? 2.372 9.221 -12.237 1.00 65.75 73 HIS A N 1
ATOM 604 C CA . HIS A 1 73 ? 2.205 10.142 -11.104 1.00 65.75 73 HIS A CA 1
ATOM 605 C C . HIS A 1 73 ? 3.119 9.806 -9.918 1.00 65.75 73 HIS A C 1
ATOM 607 O O . HIS A 1 73 ? 3.409 10.668 -9.086 1.00 65.75 73 HIS A O 1
ATOM 613 N N . ILE A 1 74 ? 3.549 8.544 -9.803 1.00 69.38 74 ILE A N 1
ATOM 614 C CA . ILE A 1 74 ? 4.501 8.138 -8.767 1.00 69.38 74 ILE A CA 1
ATOM 615 C C . ILE A 1 74 ? 5.858 8.753 -9.099 1.00 69.38 74 ILE A C 1
ATOM 617 O O . ILE A 1 74 ? 6.441 9.406 -8.240 1.00 69.38 74 ILE A O 1
ATOM 621 N N . PHE A 1 75 ? 6.316 8.628 -10.348 1.00 69.88 75 PHE A N 1
ATOM 622 C CA . PHE A 1 75 ? 7.643 9.089 -10.763 1.00 69.88 75 PHE A CA 1
ATOM 623 C C . PHE A 1 75 ? 7.861 10.599 -10.602 1.00 69.88 75 PHE A C 1
ATOM 625 O O . PHE A 1 75 ? 8.976 11.012 -10.303 1.00 69.88 75 PHE A O 1
ATOM 632 N N . GLU A 1 76 ? 6.810 11.413 -10.714 1.00 67.44 76 GLU A N 1
ATOM 633 C CA . GLU A 1 76 ? 6.877 12.870 -10.511 1.00 67.44 76 GLU A CA 1
ATOM 634 C C . GLU A 1 76 ? 7.204 13.283 -9.065 1.00 67.44 76 GLU A C 1
ATOM 636 O O . GLU A 1 76 ? 7.675 14.394 -8.830 1.00 67.44 76 GLU A O 1
ATOM 641 N N . ASN A 1 77 ? 6.950 12.406 -8.088 1.00 69.38 77 ASN A N 1
ATOM 642 C CA . ASN A 1 77 ? 7.069 12.714 -6.659 1.00 69.38 77 ASN A CA 1
ATOM 643 C C . ASN A 1 77 ? 8.228 11.980 -5.964 1.00 69.38 77 ASN A C 1
ATOM 645 O O . ASN A 1 77 ? 8.400 12.121 -4.749 1.00 69.38 77 ASN A O 1
ATOM 649 N N . LEU A 1 78 ? 9.003 11.183 -6.703 1.00 75.00 78 LEU A N 1
ATOM 650 C CA . LEU A 1 78 ? 10.137 10.436 -6.162 1.00 75.00 78 LEU A CA 1
ATOM 651 C C . LEU A 1 78 ? 11.393 11.302 -6.078 1.00 75.00 78 LEU A C 1
ATOM 653 O O . LEU A 1 78 ? 11.625 12.178 -6.909 1.00 75.00 78 LEU A O 1
ATOM 657 N N . SER A 1 79 ? 12.238 11.018 -5.086 1.00 79.56 79 SER A N 1
ATOM 658 C CA . SER A 1 79 ? 13.570 11.618 -5.038 1.00 79.56 79 SER A CA 1
ATOM 659 C C . SER A 1 79 ? 14.445 11.072 -6.178 1.00 79.56 79 SER A C 1
ATOM 661 O O . SER A 1 79 ? 14.261 9.913 -6.574 1.00 79.56 79 SER A O 1
ATOM 663 N N . PRO A 1 80 ? 15.423 11.847 -6.680 1.00 79.12 80 PRO A N 1
ATOM 664 C CA . PRO A 1 80 ? 16.350 11.384 -7.714 1.00 79.12 80 PRO A CA 1
ATOM 665 C C . PRO A 1 80 ? 17.046 10.063 -7.357 1.00 79.12 80 PRO A C 1
ATOM 667 O O . PRO A 1 80 ? 17.134 9.165 -8.189 1.00 79.12 80 PRO A O 1
ATOM 670 N N . GLU A 1 81 ? 17.451 9.897 -6.096 1.00 81.12 81 GLU A N 1
ATOM 671 C CA . GLU A 1 81 ? 18.129 8.690 -5.604 1.00 81.12 81 GLU A CA 1
ATOM 672 C C . GLU A 1 81 ? 17.215 7.459 -5.682 1.00 81.12 81 GLU A C 1
ATOM 674 O O . GLU A 1 81 ? 17.649 6.361 -6.033 1.00 81.12 81 GLU A O 1
ATOM 679 N N . THR A 1 82 ? 15.924 7.647 -5.391 1.00 81.56 82 THR A N 1
ATOM 680 C CA . THR A 1 82 ? 14.923 6.578 -5.488 1.00 81.56 82 THR A CA 1
ATOM 681 C C . THR A 1 82 ? 14.709 6.174 -6.946 1.00 81.56 82 THR A C 1
ATOM 683 O O . THR A 1 82 ? 14.632 4.984 -7.253 1.00 81.56 82 THR A O 1
ATOM 686 N N . VAL A 1 83 ? 14.657 7.150 -7.859 1.00 83.19 83 VAL A N 1
ATOM 687 C CA . VAL A 1 83 ? 14.514 6.898 -9.301 1.00 83.19 83 VAL A CA 1
ATOM 688 C C . VAL A 1 83 ? 15.727 6.141 -9.850 1.00 83.19 83 VAL A C 1
ATOM 690 O O . VAL A 1 83 ? 15.550 5.168 -10.585 1.00 83.19 83 VAL A O 1
ATOM 693 N N . GLU A 1 84 ? 16.947 6.520 -9.466 1.00 85.25 84 GLU A N 1
ATOM 694 C CA . GLU A 1 84 ? 18.170 5.816 -9.876 1.00 85.25 84 GLU A CA 1
ATOM 695 C C . GLU A 1 84 ? 18.183 4.354 -9.413 1.00 85.25 84 GLU A C 1
ATOM 697 O O . GLU A 1 84 ? 18.501 3.451 -10.198 1.00 85.25 84 GLU A O 1
ATOM 702 N N . GLU A 1 85 ? 17.774 4.095 -8.171 1.00 86.62 85 GLU A N 1
ATOM 703 C CA . GLU A 1 85 ? 17.692 2.732 -7.648 1.00 86.62 85 GLU A CA 1
ATOM 704 C C . GLU A 1 85 ? 16.620 1.905 -8.375 1.00 86.62 85 GLU A C 1
ATOM 706 O O . GLU A 1 85 ? 16.856 0.748 -8.739 1.00 86.62 85 GLU A O 1
ATOM 711 N N . MET A 1 86 ? 15.466 2.503 -8.689 1.00 86.00 86 MET A N 1
ATOM 712 C CA . MET A 1 86 ? 14.432 1.850 -9.498 1.00 86.00 86 MET A CA 1
ATOM 713 C C . MET A 1 86 ? 14.926 1.535 -10.915 1.00 86.00 86 MET A C 1
ATOM 715 O O . MET A 1 86 ? 14.673 0.438 -11.418 1.00 86.00 86 MET A O 1
ATOM 719 N N . VAL A 1 87 ? 15.681 2.440 -11.550 1.00 88.31 87 VAL A N 1
ATOM 720 C CA . VAL A 1 87 ? 16.325 2.184 -12.851 1.00 88.31 87 VAL A CA 1
ATOM 721 C C . VAL A 1 87 ? 17.312 1.021 -12.740 1.00 88.31 87 VAL A C 1
ATOM 723 O O . VAL A 1 87 ? 17.331 0.150 -13.615 1.00 88.31 87 VAL A O 1
ATOM 726 N N . ARG A 1 88 ? 18.115 0.961 -11.671 1.00 91.19 88 ARG A N 1
ATOM 727 C CA . ARG A 1 88 ? 19.070 -0.134 -11.440 1.00 91.19 88 ARG A CA 1
ATOM 728 C C . ARG A 1 88 ? 18.363 -1.488 -11.326 1.00 91.19 88 ARG A C 1
ATOM 730 O O . ARG A 1 88 ? 18.805 -2.453 -11.955 1.00 91.19 88 ARG A O 1
ATOM 737 N N . LEU A 1 89 ? 17.271 -1.557 -10.564 1.00 88.31 89 LEU A N 1
ATOM 738 C CA . LEU A 1 89 ? 16.456 -2.768 -10.401 1.00 88.31 89 LEU A CA 1
ATOM 739 C C . LEU A 1 89 ? 15.749 -3.171 -11.705 1.00 88.31 89 LEU A C 1
ATOM 741 O O . LEU A 1 89 ? 15.766 -4.345 -12.079 1.00 88.31 89 LEU A O 1
ATOM 745 N N . ALA A 1 90 ? 15.200 -2.206 -12.445 1.00 88.56 90 ALA A N 1
ATOM 746 C CA . ALA A 1 90 ? 14.552 -2.465 -13.729 1.00 88.56 90 ALA A CA 1
ATOM 747 C C . ALA A 1 90 ? 15.550 -2.967 -14.789 1.00 88.56 90 ALA A C 1
ATOM 749 O O . ALA A 1 90 ? 15.233 -3.878 -15.555 1.00 88.56 90 ALA A O 1
ATOM 750 N N . ARG A 1 91 ? 16.791 -2.454 -14.798 1.00 87.88 91 ARG A N 1
ATOM 751 C CA . ARG A 1 91 ? 17.867 -2.938 -15.688 1.00 87.88 91 ARG A CA 1
ATOM 752 C C . ARG A 1 91 ? 18.251 -4.392 -15.431 1.00 87.88 91 ARG A C 1
ATOM 754 O O . ARG A 1 91 ? 18.576 -5.097 -16.382 1.00 87.88 91 ARG A O 1
ATOM 761 N N . SER A 1 92 ? 18.222 -4.843 -14.178 1.00 88.81 92 SER A N 1
ATOM 762 C CA . SER A 1 92 ? 18.465 -6.250 -13.834 1.00 88.81 92 SER A CA 1
ATOM 763 C C . SER A 1 92 ? 17.220 -7.129 -13.983 1.00 88.81 92 SER A C 1
ATOM 765 O O . SER A 1 92 ? 17.276 -8.319 -13.672 1.00 88.81 92 SER A O 1
ATOM 767 N N . ASN A 1 93 ? 16.108 -6.561 -14.471 1.00 86.31 93 ASN A N 1
ATOM 768 C CA . ASN A 1 93 ? 14.798 -7.199 -14.554 1.00 86.31 93 ASN A CA 1
ATOM 769 C C . ASN A 1 93 ? 14.376 -7.840 -13.220 1.00 86.31 93 ASN A C 1
ATOM 771 O O . A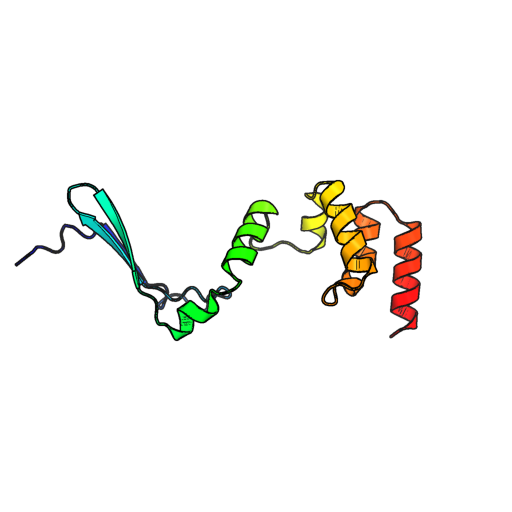SN A 1 93 ? 13.795 -8.930 -13.179 1.00 86.31 93 ASN A O 1
ATOM 775 N N . TRP A 1 94 ? 14.708 -7.178 -12.110 1.00 82.81 94 TRP A N 1
ATOM 776 C CA . TRP A 1 94 ? 14.457 -7.690 -10.770 1.00 82.81 94 TRP A CA 1
ATOM 777 C C . TRP A 1 94 ? 12.953 -7.920 -10.578 1.00 82.81 94 TRP A C 1
ATOM 779 O O . TRP A 1 94 ? 12.167 -6.989 -10.724 1.00 82.81 94 TRP A O 1
ATOM 789 N N . TYR 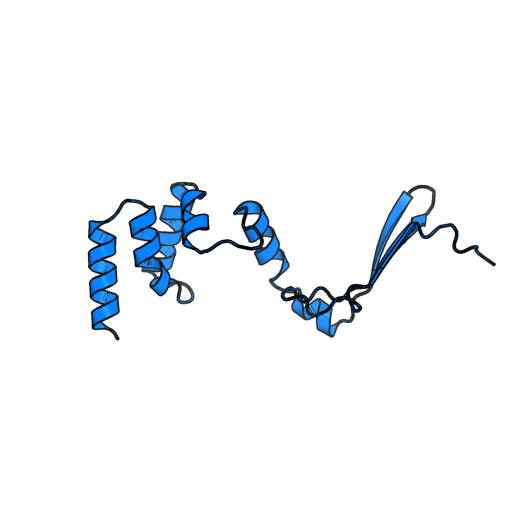A 1 95 ? 12.543 -9.168 -10.330 1.00 80.25 95 TYR A N 1
ATOM 790 C CA . TYR A 1 95 ? 11.131 -9.586 -10.259 1.00 80.25 95 TYR A CA 1
ATOM 791 C C . TYR A 1 95 ? 10.256 -9.133 -11.449 1.00 80.25 95 TYR A C 1
ATOM 793 O O . TYR A 1 95 ? 9.072 -8.853 -11.283 1.00 80.25 95 TYR A O 1
ATOM 801 N N . GLY A 1 96 ? 10.814 -9.067 -12.663 1.00 77.88 96 GLY A N 1
ATOM 802 C CA . GLY A 1 96 ? 10.041 -8.704 -13.859 1.00 77.88 96 GLY A CA 1
ATOM 803 C C . GLY A 1 96 ? 9.832 -7.198 -14.052 1.00 77.88 96 GLY A C 1
ATOM 804 O O . GLY A 1 96 ? 9.056 -6.794 -14.912 1.00 77.88 96 GLY A O 1
ATOM 805 N N . THR A 1 97 ? 10.529 -6.353 -13.286 1.00 83.25 97 THR A N 1
ATOM 806 C CA . THR A 1 97 ? 10.434 -4.881 -13.377 1.00 83.25 97 THR A CA 1
ATOM 807 C C . THR A 1 97 ? 10.983 -4.286 -14.679 1.00 83.25 97 THR A C 1
ATOM 809 O O . THR A 1 97 ? 10.836 -3.084 -14.906 1.00 83.25 97 THR A O 1
ATOM 812 N N . GLY A 1 98 ? 11.575 -5.093 -15.567 1.00 82.50 98 GLY A N 1
ATOM 813 C CA . GLY A 1 98 ? 12.112 -4.632 -16.848 1.00 82.50 98 GLY A CA 1
ATOM 814 C C . GLY A 1 98 ? 11.073 -3.957 -17.750 1.00 82.50 98 GLY A C 1
ATOM 815 O O . GLY A 1 98 ? 11.436 -3.075 -18.525 1.00 82.50 98 GLY A O 1
ATOM 816 N N . SER A 1 99 ? 9.783 -4.286 -17.604 1.00 82.31 99 SER A N 1
ATOM 817 C CA . SER A 1 99 ? 8.692 -3.627 -18.340 1.00 82.31 99 SER A CA 1
ATOM 818 C C . SER A 1 99 ? 8.562 -2.132 -18.036 1.00 82.31 99 SER A C 1
ATOM 820 O O . SER A 1 99 ? 8.053 -1.389 -18.865 1.00 82.31 99 SER A O 1
ATOM 822 N N . CYS A 1 100 ? 9.027 -1.686 -16.866 1.00 82.88 100 CYS A N 1
ATOM 823 C CA . CYS A 1 100 ? 8.926 -0.296 -16.420 1.00 82.88 100 CYS A CA 1
ATOM 824 C C . CYS A 1 100 ? 10.180 0.531 -16.756 1.00 82.88 100 CYS A C 1
ATOM 826 O O . CYS A 1 100 ? 10.233 1.721 -16.447 1.00 82.88 100 CYS A O 1
ATOM 828 N N . LEU A 1 101 ? 11.216 -0.081 -17.350 1.00 86.62 101 LEU A N 1
ATOM 829 C CA . LEU A 1 101 ? 12.523 0.554 -17.548 1.00 86.62 101 LEU A CA 1
ATOM 830 C C . LEU A 1 101 ? 12.446 1.800 -18.442 1.00 86.62 101 LEU A C 1
ATOM 832 O O . LEU A 1 101 ? 13.085 2.806 -18.142 1.00 86.62 101 LEU A O 1
ATOM 836 N N . THR A 1 102 ? 11.668 1.746 -19.524 1.00 86.88 102 THR A N 1
ATOM 837 C CA . THR A 1 102 ? 11.503 2.878 -20.449 1.00 86.88 102 THR A CA 1
ATOM 838 C C . THR A 1 102 ? 10.861 4.082 -19.762 1.00 86.88 102 THR A C 1
ATOM 840 O O . THR A 1 102 ? 11.353 5.204 -19.908 1.00 86.88 102 THR A O 1
ATOM 843 N N . ASP A 1 103 ? 9.812 3.852 -18.973 1.00 83.50 103 ASP A N 1
ATOM 844 C CA . ASP A 1 103 ? 9.102 4.917 -18.260 1.00 83.50 103 ASP A CA 1
ATOM 845 C C . ASP A 1 103 ? 9.988 5.540 -17.174 1.00 83.50 103 ASP A C 1
ATOM 847 O O . ASP A 1 103 ? 10.061 6.763 -17.061 1.00 83.50 103 ASP A O 1
ATOM 851 N N . LEU A 1 104 ? 10.743 4.712 -16.441 1.00 84.56 104 LEU A N 1
ATOM 852 C CA . LEU A 1 104 ? 11.695 5.168 -15.422 1.00 84.56 104 LEU A CA 1
ATOM 853 C C . LEU A 1 104 ? 12.831 6.011 -16.015 1.00 84.56 104 LEU A C 1
ATOM 855 O O . LEU A 1 104 ? 13.165 7.063 -15.475 1.00 84.56 104 LEU A O 1
ATOM 859 N N . LEU A 1 105 ? 13.412 5.583 -17.141 1.00 85.31 105 LEU A N 1
ATOM 860 C CA . LEU A 1 105 ? 14.459 6.346 -17.830 1.00 85.31 105 LEU A CA 1
ATOM 861 C C . LEU A 1 105 ? 13.927 7.674 -18.380 1.00 85.31 105 LEU A C 1
ATOM 863 O O . LEU A 1 105 ? 14.640 8.675 -18.343 1.00 85.31 105 LEU A O 1
ATOM 867 N N . SER A 1 106 ? 12.681 7.694 -18.855 1.00 83.06 106 SER A N 1
ATOM 868 C CA . SER A 1 106 ? 12.033 8.920 -19.331 1.00 83.06 106 SER A CA 1
ATOM 869 C C . SER A 1 106 ? 11.777 9.896 -18.183 1.00 83.06 106 SER A C 1
ATOM 871 O O . SER A 1 106 ? 12.097 11.077 -18.307 1.00 83.06 106 SER A O 1
ATOM 873 N N . ALA A 1 107 ? 11.282 9.403 -17.043 1.00 78.50 107 ALA A N 1
ATOM 874 C CA . ALA A 1 107 ? 11.066 10.212 -15.844 1.00 78.50 107 ALA A CA 1
ATOM 875 C C . ALA A 1 107 ? 12.376 10.756 -15.245 1.00 78.50 107 ALA A C 1
ATOM 877 O O . ALA A 1 107 ? 12.402 11.871 -14.733 1.00 78.50 107 ALA A O 1
ATOM 878 N N . ALA A 1 108 ? 13.477 10.010 -15.371 1.00 81.44 108 ALA A N 1
ATOM 879 C CA . ALA A 1 108 ? 14.816 10.446 -14.972 1.00 81.44 108 ALA A CA 1
ATOM 880 C C . ALA A 1 108 ? 15.475 11.441 -15.956 1.00 81.44 108 ALA A C 1
ATOM 882 O O . ALA A 1 108 ? 16.610 11.860 -15.741 1.00 81.44 108 ALA A O 1
ATOM 883 N N . GLY A 1 109 ? 14.816 11.791 -17.069 1.00 81.25 109 GLY A N 1
ATOM 884 C CA . GLY A 1 109 ? 15.378 12.667 -18.106 1.00 81.25 109 GLY A CA 1
ATOM 885 C C . GLY A 1 109 ? 16.425 12.001 -19.012 1.00 81.25 109 GLY A C 1
ATOM 886 O O . GLY A 1 109 ? 17.101 12.676 -19.790 1.00 81.25 109 GLY A O 1
ATOM 887 N N . HIS A 1 110 ? 16.565 10.674 -18.965 1.00 85.62 110 HIS A N 1
ATOM 888 C CA . HIS A 1 110 ? 17.502 9.898 -19.782 1.00 85.62 110 HIS A CA 1
ATOM 889 C C . HIS A 1 110 ? 16.882 9.448 -21.116 1.00 85.62 110 HIS A C 1
ATOM 891 O O . HIS A 1 110 ? 16.831 8.256 -21.429 1.00 85.62 110 HIS A O 1
ATOM 897 N N . PHE A 1 111 ? 16.434 10.403 -21.933 1.00 83.69 111 PHE A N 1
ATOM 898 C CA . PHE A 1 111 ? 15.651 10.136 -23.151 1.00 83.69 111 PHE A CA 1
ATOM 899 C C . PHE A 1 111 ? 16.341 9.210 -24.168 1.00 83.69 111 PHE A C 1
ATOM 901 O O . PHE A 1 111 ? 15.692 8.338 -24.738 1.00 83.69 111 PHE A O 1
ATOM 908 N N . VAL A 1 112 ? 17.661 9.338 -24.352 1.00 86.50 112 VAL A N 1
ATOM 909 C CA . VAL A 1 112 ? 18.430 8.478 -25.276 1.00 86.50 112 VAL A CA 1
ATOM 910 C C . VAL A 1 112 ? 18.385 7.014 -24.828 1.00 86.50 112 VAL A C 1
ATOM 912 O O . VAL A 1 112 ? 18.109 6.116 -25.619 1.00 86.50 112 VAL A O 1
ATOM 915 N N . LEU A 1 113 ? 18.591 6.772 -23.532 1.00 84.06 113 LEU A N 1
ATOM 916 C CA . LEU A 1 113 ? 18.559 5.425 -22.964 1.00 84.06 113 LEU A CA 1
ATOM 917 C C . LEU A 1 113 ? 17.136 4.850 -22.964 1.00 84.06 113 LEU A C 1
ATOM 919 O O . LEU A 1 113 ? 16.962 3.645 -23.149 1.00 84.06 113 LEU A O 1
ATOM 923 N N . ALA A 1 114 ? 16.121 5.697 -22.775 1.00 81.06 114 ALA A N 1
ATOM 924 C CA . ALA A 1 114 ? 14.720 5.293 -22.857 1.00 81.06 114 ALA A CA 1
ATOM 925 C C . ALA A 1 114 ? 14.349 4.820 -24.273 1.00 81.06 114 ALA A C 1
ATOM 927 O O . ALA A 1 114 ? 13.710 3.777 -24.428 1.00 81.06 114 ALA A O 1
ATOM 928 N N . GLU A 1 115 ? 14.800 5.533 -25.308 1.00 84.69 115 GLU A N 1
ATOM 929 C CA . GLU A 1 115 ? 14.565 5.154 -26.703 1.00 84.69 115 GLU A CA 1
ATOM 930 C C . GLU A 1 115 ? 15.248 3.821 -27.055 1.00 84.69 115 GLU A C 1
ATOM 932 O O . GLU A 1 115 ? 14.647 2.946 -27.687 1.00 84.69 115 GLU A O 1
ATOM 937 N N . GLU A 1 116 ? 16.486 3.618 -26.601 1.00 86.69 116 GLU A N 1
ATOM 938 C CA . GLU A 1 116 ? 17.198 2.348 -26.771 1.00 86.69 116 GLU A CA 1
ATOM 939 C C . GLU A 1 116 ? 16.488 1.179 -26.076 1.00 86.69 116 GLU A C 1
ATOM 941 O O . GLU A 1 116 ? 16.382 0.088 -26.650 1.00 86.69 116 GLU A O 1
ATOM 946 N N . ALA A 1 117 ? 15.990 1.396 -24.856 1.00 79.81 117 ALA A N 1
ATOM 947 C CA . ALA A 1 117 ? 15.228 0.398 -24.114 1.00 79.81 117 ALA A CA 1
ATOM 948 C C . ALA A 1 117 ? 13.920 0.042 -24.838 1.00 79.81 117 ALA A C 1
ATOM 950 O O . ALA A 1 117 ? 13.641 -1.141 -25.040 1.00 79.81 117 ALA A O 1
ATOM 951 N N . LEU A 1 118 ? 13.173 1.043 -25.319 1.00 83.50 118 LEU A N 1
ATOM 952 C CA . LEU A 1 118 ? 11.936 0.838 -26.078 1.00 83.50 118 LEU A CA 1
ATOM 953 C C . LEU A 1 118 ? 12.182 0.002 -27.341 1.00 83.50 118 LEU A C 1
ATOM 955 O O . LEU A 1 118 ? 11.495 -0.991 -27.575 1.00 83.50 118 LEU A O 1
ATOM 959 N N . ARG A 1 119 ? 13.222 0.338 -28.114 1.00 84.00 119 ARG A N 1
ATOM 96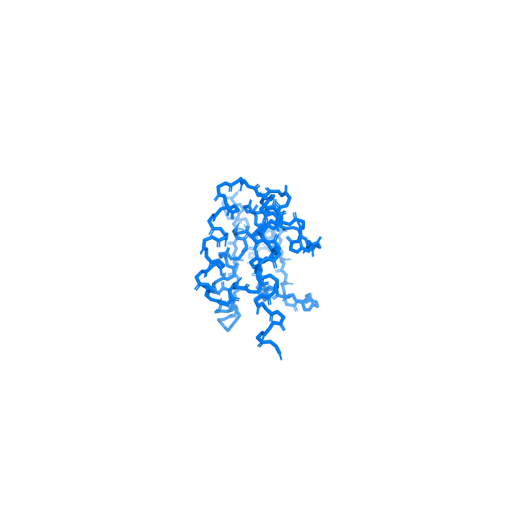0 C CA . ARG A 1 119 ? 13.598 -0.410 -29.326 1.00 84.00 119 ARG A CA 1
ATOM 961 C C . ARG A 1 119 ? 13.933 -1.873 -29.038 1.00 84.00 119 ARG A C 1
ATOM 963 O O . ARG A 1 119 ? 13.670 -2.725 -29.885 1.00 84.00 119 ARG A O 1
ATOM 970 N N . LYS A 1 120 ? 14.526 -2.181 -27.879 1.00 81.00 120 LYS A N 1
ATOM 971 C CA . LYS A 1 120 ? 14.792 -3.569 -27.468 1.00 81.00 120 LYS A CA 1
ATOM 972 C C . LYS A 1 120 ? 13.499 -4.314 -27.154 1.00 81.00 120 LYS A C 1
ATOM 974 O O . LYS A 1 120 ? 13.337 -5.421 -27.652 1.00 81.00 120 LYS A O 1
ATOM 979 N N . VAL A 1 121 ? 12.580 -3.691 -26.414 1.00 75.50 121 VAL A N 1
ATOM 980 C CA . VAL A 1 121 ? 11.282 -4.287 -26.059 1.00 75.50 121 VAL A CA 1
ATOM 981 C C . VAL A 1 121 ? 10.459 -4.609 -27.310 1.00 75.50 121 VAL A C 1
ATOM 9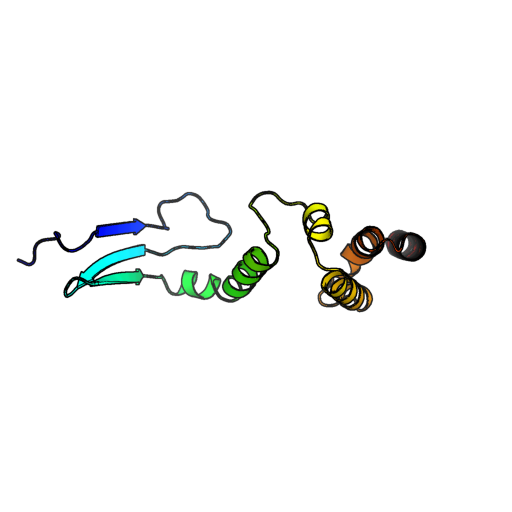83 O O . VAL A 1 121 ? 9.984 -5.734 -27.449 1.00 75.50 121 VAL A O 1
ATOM 986 N N . THR A 1 122 ? 10.361 -3.677 -28.265 1.00 71.12 122 THR A N 1
ATOM 987 C CA . THR A 1 122 ? 9.604 -3.882 -29.516 1.00 71.12 122 THR A CA 1
ATOM 988 C C . THR A 1 122 ? 10.209 -4.962 -30.421 1.00 71.12 122 THR A C 1
ATOM 990 O O . THR A 1 122 ? 9.501 -5.536 -31.235 1.00 71.12 122 THR A O 1
ATOM 993 N N . ARG A 1 123 ? 11.511 -5.254 -30.301 1.00 70.75 123 ARG A N 1
ATOM 994 C CA . ARG A 1 123 ? 12.180 -6.326 -31.064 1.00 70.75 123 ARG A CA 1
ATOM 995 C C . ARG A 1 123 ? 12.034 -7.713 -30.435 1.00 70.75 123 ARG A C 1
ATOM 997 O O . ARG A 1 123 ? 12.342 -8.698 -31.096 1.00 70.75 123 ARG A O 1
ATOM 1004 N N . SER A 1 124 ? 11.645 -7.783 -29.164 1.00 59.50 124 SER A N 1
ATOM 1005 C CA . SER A 1 124 ? 11.468 -9.028 -28.404 1.00 59.50 124 SER A CA 1
ATOM 1006 C C . SER A 1 124 ? 10.010 -9.496 -28.291 1.00 59.50 124 SER A C 1
ATOM 1008 O O . SER A 1 124 ? 9.770 -10.523 -27.660 1.00 59.50 124 SER A O 1
ATOM 1010 N N . ALA A 1 125 ? 9.064 -8.745 -28.864 1.00 52.72 125 ALA A N 1
ATOM 1011 C CA . ALA A 1 125 ? 7.640 -9.077 -28.969 1.00 52.72 125 ALA A CA 1
ATOM 1012 C C . ALA A 1 125 ? 7.320 -9.649 -30.357 1.00 52.72 125 ALA A C 1
ATOM 1014 O O . ALA A 1 125 ? 6.441 -10.535 -30.426 1.00 52.72 125 ALA A O 1
#